Protein 2DB7 (pdb70)

Radius of gyration: 16.62 Å; Cα contacts (8 Å, |Δi|>4): 108; chains: 2; bounding box: 24×29×51 Å

Organism: Homo sapiens (NCBI:txid9606)

Sequence (112 aa):
SGGYFDAHALADYRSLGFRECLAEVARYLSIIEGLDASDPLRVRLVSHLNNYASQRSGGYFDAHALADYRSLGFRECLAEVARYLSIIEGLDASDPLRVRLVSHLNNYASQR

B-factor: mean 19.86, std 12.64, range [1.22, 77.27]

Secondary structure (DSSP, 8-state):
-TT---HHHH--HHHHHHHHHHHHHHHIIIIIS---TT-HHHHHHHHHHHHHHHH-/--SS--HHHH--HHHHHHHHHHHHHHHHHHHTS---TT-HHHHHHHHHHHHHHHH-

Structure (mmCIF, N/CA/C/O backbone):
data_2DB7
#
_entry.id   2DB7
#
_cell.length_a   28.322
_cell.length_b   44.810
_cell.length_c   92.088
_cell.angle_alpha   90.00
_cell.angle_beta   90.00
_cell.angle_gamma   90.00
#
_symmetry.space_group_name_H-M   'P 21 21 21'
#
loop_
_entity.id
_entity.type
_entity.pdbx_description
1 polymer 'Hairy/enhancer-of-split related with YRPW motif 1'
2 water water
#
loop_
_atom_site.group_PDB
_atom_site.id
_atom_site.type_symbol
_atom_site.label_atom_id
_atom_site.label_alt_id
_atom_site.label_comp_id
_atom_site.label_asym_id
_atom_site.label_entity_id
_atom_site.label_seq_id
_atom_site.pdbx_PDB_ins_code
_atom_site.Cartn_x
_atom_site.Cartn_y
_atom_site.Cartn_z
_atom_site.occupancy
_atom_site.B_i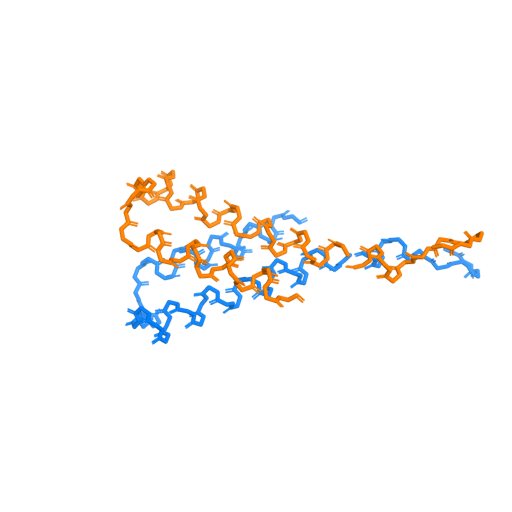so_or_equiv
_atom_site.auth_seq_id
_atom_site.auth_comp_id
_atom_site.auth_asym_id
_atom_site.auth_atom_id
_atom_site.pdbx_PDB_model_num
ATOM 1 N N . SER A 1 6 ? 17.565 45.720 -16.242 1.00 30.65 1 SER A N 1
ATOM 2 C CA . SER A 1 6 ? 16.872 46.732 -17.091 1.00 31.21 1 SER A CA 1
ATOM 3 C C . SER A 1 6 ? 16.498 46.144 -18.448 1.00 28.13 1 SER A C 1
ATOM 4 O O . SER A 1 6 ? 17.158 45.229 -18.942 1.00 27.66 1 SER A O 1
ATOM 7 N N . GLY A 1 7 ? 15.438 46.679 -19.044 1.00 26.97 2 GLY A N 1
ATOM 8 C CA . GLY A 1 7 ? 14.991 46.199 -20.339 1.00 22.73 2 GLY A CA 1
ATOM 9 C C . GLY A 1 7 ? 14.521 44.759 -20.298 1.00 16.65 2 GLY A C 1
ATOM 10 O O . GLY A 1 7 ? 13.740 44.376 -19.426 1.00 17.63 2 GLY A O 1
ATOM 11 N N . GLY A 1 8 ? 15.000 43.958 -21.245 1.00 14.65 3 GLY A N 1
ATOM 12 C CA . GLY A 1 8 ? 14.611 42.561 -21.302 1.00 10.64 3 GLY A CA 1
ATOM 13 C C . GLY A 1 8 ? 15.445 41.688 -20.386 1.00 17.10 3 GLY A C 1
ATOM 14 O O . GLY A 1 8 ? 15.271 40.470 -20.347 1.00 15.53 3 GLY A O 1
ATOM 15 N N . TYR A 1 9 ? 16.354 42.311 -19.645 1.00 18.21 4 TYR A N 1
ATOM 16 C CA . TYR A 1 9 ? 17.214 41.578 -18.727 1.00 20.19 4 TYR A CA 1
ATOM 17 C C . TYR A 1 9 ? 16.753 41.727 -17.286 1.00 18.82 4 TYR A C 1
ATOM 18 O O . TYR A 1 9 ? 16.440 42.829 -16.832 1.00 19.78 4 TYR A O 1
ATOM 27 N N . PHE A 1 10 ? 16.711 40.610 -16.570 1.00 17.00 5 PHE A N 1
ATOM 28 C CA . PHE A 1 10 ? 16.327 40.636 -15.168 1.00 25.36 5 PHE A CA 1
ATOM 29 C C . PHE A 1 10 ? 17.523 40.195 -14.332 1.00 18.40 5 PHE A C 1
ATOM 30 O O . PHE A 1 10 ? 18.144 39.171 -14.622 1.00 18.30 5 PHE A O 1
ATOM 38 N N . ASP A 1 11 ? 17.840 40.964 -13.295 1.00 14.08 6 ASP A N 1
ATOM 39 C CA . ASP A 1 11 ? 18.968 40.636 -12.430 1.00 16.34 6 ASP A CA 1
ATOM 40 C C . ASP A 1 11 ? 18.623 39.470 -11.510 1.00 21.32 6 ASP A C 1
ATOM 41 O O . ASP A 1 11 ? 18.226 39.673 -10.360 1.00 17.47 6 ASP A O 1
ATOM 46 N N . ALA A 1 12 ? 18.776 38.252 -12.019 1.00 14.87 7 ALA A N 1
ATOM 47 C CA . ALA A 1 12 ? 18.479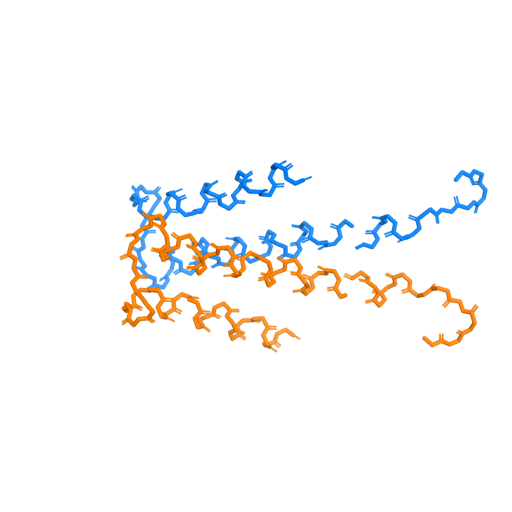 37.062 -11.233 1.00 10.87 7 ALA A CA 1
ATOM 48 C C . ALA A 1 12 ? 19.539 36.839 -10.157 1.00 14.44 7 ALA A C 1
ATOM 49 O O . ALA A 1 12 ? 19.330 36.064 -9.223 1.00 15.44 7 ALA A O 1
ATOM 51 N N . HIS A 1 13 ? 20.681 37.512 -10.285 1.00 14.09 8 HIS A N 1
ATOM 52 C CA . HIS A 1 13 ? 21.731 37.359 -9.287 1.00 15.85 8 HIS A CA 1
ATOM 53 C C . HIS A 1 13 ? 21.324 38.075 -8.004 1.00 17.33 8 HIS A C 1
ATOM 54 O O . HIS A 1 13 ? 21.519 37.553 -6.908 1.00 11.67 8 HIS A O 1
ATOM 61 N N . ALA 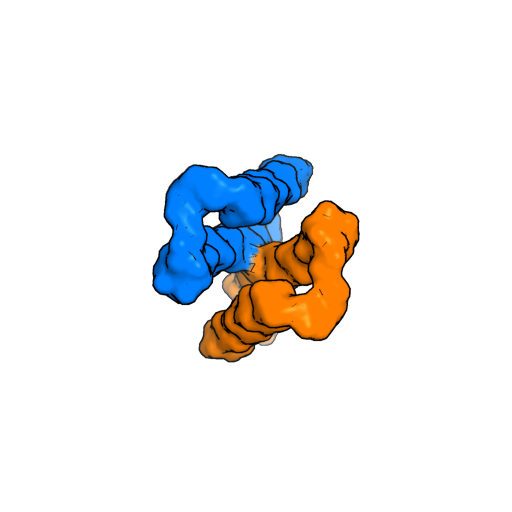A 1 14 ? 20.750 39.267 -8.146 1.00 13.70 9 ALA A N 1
ATOM 62 C CA . ALA A 1 14 ? 20.304 40.036 -6.987 1.00 20.26 9 ALA A CA 1
ATOM 63 C C . ALA A 1 14 ? 19.206 39.246 -6.286 1.00 14.88 9 ALA A C 1
ATOM 64 O O . ALA A 1 14 ? 19.117 39.235 -5.059 1.00 16.57 9 ALA A O 1
ATOM 66 N N . LEU A 1 15 ? 18.371 38.583 -7.080 1.00 13.50 10 LEU A N 1
ATOM 67 C CA . LEU A 1 15 ? 17.284 37.769 -6.549 1.00 15.46 10 LEU A CA 1
ATOM 68 C C . LEU A 1 15 ? 17.866 36.612 -5.741 1.00 14.97 10 LEU A C 1
ATOM 69 O O . LEU A 1 15 ? 17.379 36.286 -4.660 1.00 17.05 10 LEU A O 1
ATOM 74 N N . ALA A 1 16 ? 18.912 35.991 -6.275 1.00 14.08 11 ALA A N 1
ATOM 75 C CA . ALA A 1 16 ? 19.555 34.877 -5.593 1.00 14.45 11 ALA A CA 1
ATOM 76 C C . ALA A 1 16 ? 20.085 35.325 -4.236 1.00 16.01 11 ALA A C 1
ATOM 77 O O . ALA A 1 16 ? 19.984 34.595 -3.251 1.00 16.79 11 ALA A O 1
ATOM 87 N N . ASP A 1 18 ? 18.878 37.501 -2.303 1.00 17.45 13 ASP A N 1
ATOM 88 C CA . ASP A 1 18 ? 17.791 37.744 -1.358 1.00 14.72 13 ASP A CA 1
ATOM 89 C C . ASP A 1 18 ? 17.471 36.497 -0.551 1.00 14.55 13 ASP A C 1
ATOM 90 O O . ASP A 1 18 ? 16.780 36.565 0.467 1.00 16.53 13 ASP A O 1
ATOM 95 N N . TYR A 1 19 ? 17.967 35.354 -1.007 1.00 9.22 14 TYR A N 1
ATOM 96 C CA . TYR A 1 19 ? 17.732 34.111 -0.295 1.00 11.70 14 TYR A CA 1
ATOM 97 C C . TYR A 1 19 ? 18.549 34.027 0.988 1.00 9.73 14 TYR A C 1
ATOM 98 O O . TYR A 1 19 ? 18.244 33.222 1.872 1.00 11.22 14 TYR A O 1
ATOM 107 N N . ARG A 1 20 ? 19.584 34.855 1.094 1.00 14.13 15 ARG A N 1
ATOM 108 C CA . ARG A 1 20 ? 20.420 34.848 2.290 1.00 10.09 15 ARG A CA 1
ATOM 109 C C . ARG A 1 20 ? 19.621 35.283 3.515 1.00 13.02 15 ARG A C 1
ATOM 110 O O . ARG A 1 20 ? 19.700 34.650 4.568 1.00 10.08 15 ARG A O 1
ATOM 118 N N . SER A 1 21 ? 18.853 36.361 3.380 1.00 8.54 16 SER A N 1
ATOM 119 C CA . SER A 1 21 ? 18.047 36.853 4.494 1.00 11.73 16 SER A CA 1
ATOM 120 C C . SER A 1 21 ? 16.951 35.853 4.850 1.00 12.65 16 SER A C 1
ATOM 121 O O . SER A 1 21 ? 16.557 35.744 6.011 1.00 11.53 16 SER A O 1
ATOM 124 N N . LEU A 1 22 ? 16.456 35.127 3.850 1.00 13.03 17 LEU A N 1
ATOM 125 C CA . LEU A 1 22 ? 15.415 34.136 4.090 1.00 12.12 17 LEU A CA 1
ATOM 126 C C . LEU A 1 22 ? 15.996 32.957 4.862 1.00 10.57 17 LEU A C 1
ATOM 127 O O . LEU A 1 22 ? 15.372 32.440 5.789 1.00 12.30 17 LEU A O 1
ATOM 132 N N . GLY A 1 23 ? 17.193 32.535 4.471 1.00 8.82 18 GLY A N 1
ATOM 133 C CA . GLY A 1 23 ? 17.840 31.431 5.155 1.00 9.60 18 GLY A CA 1
ATOM 134 C C . GLY A 1 23 ? 18.192 31.833 6.574 1.00 8.41 18 GLY A C 1
ATOM 135 O O . GLY A 1 23 ? 18.076 31.038 7.505 1.00 6.50 18 GLY A O 1
ATOM 136 N N . PHE A 1 24 ? 18.626 33.078 6.737 1.00 7.90 19 PHE A N 1
ATOM 137 C CA . PHE A 1 24 ? 18.985 33.599 8.052 1.00 8.16 19 PHE A CA 1
ATOM 138 C C . PHE A 1 24 ? 17.757 33.569 8.954 1.00 12.43 19 PHE A C 1
ATOM 139 O O . PHE A 1 24 ? 17.824 33.114 10.096 1.00 7.60 19 PHE A O 1
ATOM 147 N N . ARG A 1 25 ? 16.629 34.053 8.440 1.00 7.57 20 ARG A N 1
ATOM 148 C CA . ARG A 1 25 ? 15.413 34.075 9.236 1.00 8.73 20 ARG A CA 1
ATOM 149 C C . ARG A 1 25 ? 14.807 32.696 9.476 1.00 13.49 20 ARG A C 1
ATOM 150 O O . ARG A 1 25 ? 14.041 32.513 10.424 1.00 9.81 20 ARG A O 1
ATOM 158 N N . GLU A 1 26 ? 15.148 31.725 8.631 1.00 6.09 21 GLU A N 1
ATOM 159 C CA . GLU A 1 26 ? 14.652 30.367 8.828 1.00 6.21 21 GLU A CA 1
ATOM 160 C C . GLU A 1 26 ? 15.307 29.857 10.113 1.00 7.16 21 GLU A C 1
ATOM 161 O O . GLU A 1 26 ? 14.688 29.173 10.927 1.00 8.79 21 GLU A O 1
ATOM 167 N N . CYS A 1 27 ? 16.577 30.196 10.283 1.00 10.99 22 CYS A N 1
ATOM 168 C CA . CYS A 1 27 ? 17.318 29.797 11.471 1.00 9.77 22 CYS A CA 1
ATOM 169 C C . CYS A 1 27 ? 16.785 30.562 12.675 1.00 6.99 22 CYS A C 1
ATOM 170 O O . CYS A 1 27 ? 16.628 29.994 13.752 1.00 7.37 22 CYS A O 1
ATOM 173 N N . LEU A 1 28 ? 16.488 31.845 12.487 1.00 8.10 23 LEU A N 1
ATOM 174 C CA . LEU A 1 28 ? 15.957 32.664 13.572 1.00 7.97 23 LEU A CA 1
ATOM 175 C C . LEU A 1 28 ? 14.645 32.055 14.060 1.00 7.29 23 LEU A C 1
ATOM 176 O O . LEU A 1 28 ? 14.404 31.958 15.264 1.00 6.31 23 LEU A O 1
ATOM 181 N N . ALA A 1 29 ? 13.804 31.633 13.123 1.00 7.10 24 ALA A N 1
ATOM 182 C CA . ALA A 1 29 ? 12.528 31.024 13.482 1.00 5.26 24 ALA A CA 1
ATOM 183 C C . ALA A 1 29 ? 12.750 29.730 14.258 1.00 5.15 24 ALA A C 1
ATOM 184 O O . ALA A 1 29 ? 12.043 29.454 15.226 1.00 5.21 24 ALA A O 1
ATOM 186 N N . GLU A 1 30 ? 13.736 28.941 13.839 1.00 6.02 25 GLU A N 1
ATOM 187 C CA . GLU A 1 30 ? 14.027 27.680 14.520 1.00 9.25 25 GLU A CA 1
ATOM 188 C C . GLU A 1 30 ? 14.577 27.938 15.919 1.00 7.66 25 GLU A C 1
ATOM 189 O O . GLU A 1 30 ? 14.331 27.164 16.843 1.00 6.32 25 GLU A O 1
ATOM 195 N N . VAL A 1 31 ? 15.323 29.028 16.074 1.00 8.96 26 VAL A N 1
ATOM 196 C CA . VAL A 1 31 ? 15.866 29.391 17.380 1.00 6.74 26 VAL A CA 1
ATOM 197 C C . VAL A 1 31 ? 14.707 29.653 18.340 1.00 6.87 26 VAL A C 1
ATOM 198 O O . VAL A 1 31 ? 14.684 29.137 19.458 1.00 4.38 26 VAL A O 1
ATOM 202 N N . ALA A 1 32 ? 13.744 30.453 17.893 1.00 6.87 27 ALA A N 1
ATOM 203 C CA . ALA A 1 32 ? 12.583 30.786 18.712 1.00 9.09 27 ALA A CA 1
ATO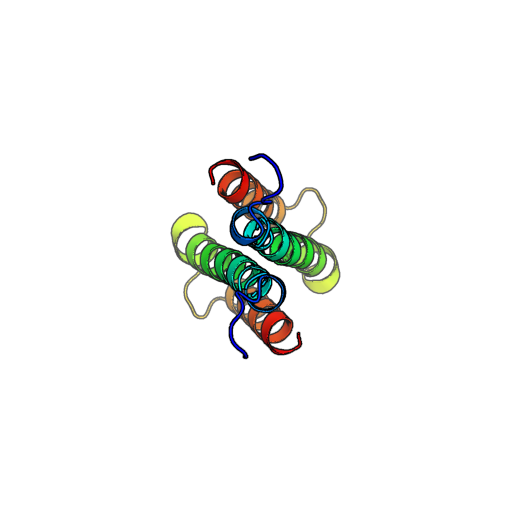M 204 C C . ALA A 1 32 ? 11.770 29.543 19.053 1.00 6.79 27 ALA A C 1
ATOM 205 O O . ALA A 1 32 ? 11.335 29.373 20.190 1.00 8.27 27 ALA A O 1
ATOM 207 N N . ARG A 1 33 ? 11.567 28.676 18.067 1.00 7.88 28 ARG A N 1
ATOM 208 C CA . ARG A 1 33 ? 10.808 27.449 18.286 1.00 7.18 28 ARG A CA 1
ATOM 209 C C . ARG A 1 33 ? 11.521 26.535 19.278 1.00 3.25 28 ARG A C 1
ATOM 210 O O . ARG A 1 33 ? 10.909 26.016 20.213 1.00 4.78 28 ARG A O 1
ATOM 218 N N . TYR A 1 34 ? 12.816 26.341 19.063 1.00 6.10 29 TYR A N 1
ATOM 219 C CA . TYR A 1 34 ? 13.616 25.484 19.930 1.00 9.35 29 TYR A CA 1
ATOM 220 C C . TYR A 1 34 ? 13.614 25.953 21.386 1.00 8.06 29 TYR A C 1
ATOM 221 O O . TYR A 1 34 ? 13.389 25.167 22.306 1.00 5.97 29 TYR A O 1
ATOM 230 N N . LEU A 1 35 ? 13.878 27.236 21.595 1.00 6.64 30 LEU A N 1
ATOM 231 C CA . LEU A 1 35 ? 13.915 27.780 22.944 1.00 8.32 30 LEU A CA 1
ATOM 232 C C . LEU A 1 35 ? 12.554 27.685 23.617 1.00 8.81 30 LEU A C 1
ATOM 233 O O . LEU A 1 35 ? 12.454 27.401 24.810 1.00 9.38 30 LEU A O 1
ATOM 238 N N . SER A 1 36 ? 11.506 27.914 22.837 1.00 6.76 31 SER A N 1
ATOM 239 C CA . SER A 1 36 ? 10.151 27.876 23.360 1.00 9.78 31 SER A CA 1
ATOM 240 C C . SER A 1 36 ? 9.656 26.468 23.671 1.00 14.22 31 SER A C 1
ATOM 241 O O . SER A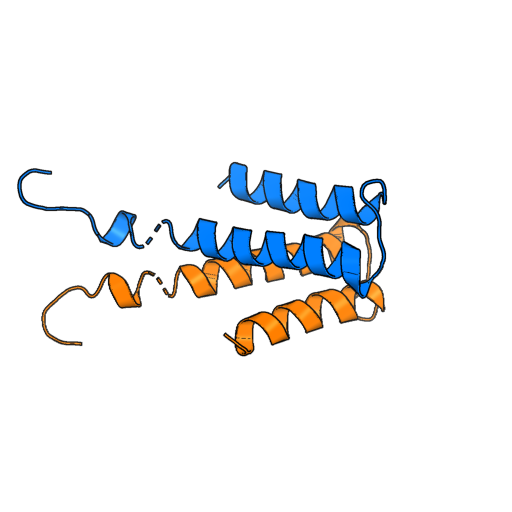 1 36 ? 9.202 26.192 24.783 1.00 12.83 31 SER A O 1
ATOM 244 N N . ILE A 1 37 ? 9.757 25.577 22.691 1.00 10.09 32 ILE A N 1
ATOM 245 C CA . ILE A 1 37 ? 9.274 24.211 22.849 1.00 10.11 32 ILE A CA 1
ATOM 246 C C . ILE A 1 37 ? 10.207 23.228 23.544 1.00 8.59 32 ILE A C 1
ATOM 247 O O . ILE A 1 37 ? 9.769 22.444 24.385 1.00 14.12 32 ILE A O 1
ATOM 252 N N . ILE A 1 38 ? 11.485 23.255 23.186 1.00 8.61 33 ILE A N 1
ATOM 253 C CA . ILE A 1 38 ? 12.452 22.332 23.772 1.00 7.20 33 ILE A CA 1
ATOM 254 C C . ILE A 1 38 ? 13.026 22.803 25.107 1.00 12.60 33 ILE A C 1
ATOM 255 O O . ILE A 1 38 ? 13.049 22.049 26.079 1.00 11.44 33 ILE A O 1
ATOM 260 N N . GLU A 1 39 ? 13.499 24.044 25.150 1.00 5.44 34 GLU A N 1
ATOM 261 C CA . GLU A 1 39 ? 14.072 24.599 26.374 1.00 5.19 34 GLU A CA 1
ATOM 262 C C . GLU A 1 39 ? 12.990 25.133 27.315 1.00 10.17 34 GLU A C 1
ATOM 263 O O . GLU A 1 39 ? 13.273 25.494 28.456 1.00 10.57 34 GLU A O 1
ATOM 269 N N . GLY A 1 40 ? 11.757 25.193 26.822 1.00 7.91 35 GLY A N 1
ATOM 270 C CA . GLY A 1 40 ? 10.647 25.665 27.635 1.00 11.27 35 GLY A CA 1
ATOM 271 C C . GLY A 1 40 ? 10.724 27.109 28.099 1.00 13.00 35 GLY A C 1
ATOM 272 O O . GLY A 1 40 ? 10.225 27.441 29.175 1.00 10.57 35 GLY A O 1
ATOM 273 N N . LEU A 1 41 ? 11.341 27.973 27.300 1.00 7.76 36 LEU A N 1
ATOM 274 C CA . LEU A 1 41 ? 11.458 29.384 27.661 1.00 10.06 36 LEU A CA 1
ATOM 275 C C . LEU A 1 41 ? 10.267 30.143 27.084 1.00 9.05 36 LEU A C 1
ATOM 276 O O . LEU A 1 41 ? 10.120 30.237 25.866 1.00 10.38 36 LEU A O 1
ATOM 281 N N . ASP A 1 42 ? 9.420 30.688 27.953 1.00 11.98 37 ASP A N 1
ATOM 282 C CA . ASP A 1 42 ? 8.245 31.415 27.486 1.00 15.48 37 ASP A CA 1
ATOM 283 C C . ASP A 1 42 ? 8.571 32.764 26.852 1.00 14.89 37 ASP A C 1
ATOM 284 O O . ASP A 1 42 ? 9.730 33.170 26.788 1.00 11.18 37 ASP A O 1
ATOM 289 N N . ALA A 1 43 ? 7.531 33.452 26.388 1.00 11.59 38 ALA A N 1
ATOM 290 C CA . ALA A 1 43 ? 7.675 34.744 25.718 1.00 14.05 38 ALA A CA 1
ATOM 291 C C . ALA A 1 43 ? 8.358 35.840 26.528 1.00 12.78 38 ALA A C 1
ATOM 292 O O . ALA A 1 43 ? 8.839 36.821 25.960 1.00 14.35 38 ALA A O 1
ATOM 294 N N . SER A 1 44 ? 8.413 35.684 27.846 1.00 9.35 39 SER A N 1
ATOM 295 C CA . SER A 1 44 ? 9.044 36.699 28.685 1.00 16.72 39 SER A CA 1
ATOM 296 C C . SER A 1 44 ? 10.440 36.348 29.183 1.00 16.14 39 SER A C 1
ATOM 297 O O . SER A 1 44 ? 11.070 37.150 29.873 1.00 11.61 39 SER A O 1
ATOM 300 N N . ASP A 1 45 ? 10.931 35.162 28.839 1.00 11.49 40 ASP A N 1
ATOM 301 C CA . ASP A 1 45 ? 12.261 34.760 29.283 1.00 12.28 40 ASP A CA 1
ATOM 302 C C . ASP A 1 45 ? 13.312 35.742 28.774 1.00 16.37 40 ASP A C 1
ATOM 303 O O . ASP A 1 45 ? 13.390 36.014 27.578 1.00 10.50 40 ASP A O 1
ATOM 308 N N . PRO A 1 46 ? 14.146 36.274 29.681 1.00 14.16 41 PRO A N 1
ATOM 309 C CA . PRO A 1 46 ? 15.199 37.235 29.334 1.00 20.00 41 PRO A CA 1
ATOM 310 C C . PRO A 1 46 ? 16.127 36.797 28.204 1.00 16.36 41 PRO A C 1
ATOM 311 O O . PRO A 1 46 ? 16.329 37.532 27.239 1.00 13.23 41 PRO A O 1
ATOM 315 N N . LEU A 1 47 ? 16.691 35.601 28.319 1.00 11.82 42 LEU A N 1
ATOM 316 C CA . LEU A 1 47 ? 17.609 35.112 27.296 1.00 14.46 42 LEU A CA 1
ATOM 317 C C . LEU A 1 47 ? 16.953 34.916 25.933 1.00 11.14 42 LEU A C 1
ATOM 318 O O . LEU A 1 47 ? 17.511 35.308 24.908 1.00 11.31 42 LEU A O 1
ATOM 323 N N . ARG A 1 48 ? 15.776 34.304 25.917 1.00 6.48 43 ARG A N 1
ATOM 324 C CA . ARG A 1 48 ? 15.071 34.082 24.664 1.00 6.09 43 ARG A CA 1
ATOM 325 C C . ARG A 1 48 ? 14.817 35.405 23.952 1.00 7.45 43 ARG A C 1
ATOM 326 O O . ARG A 1 48 ? 15.046 35.526 22.751 1.00 4.04 43 ARG A O 1
ATOM 334 N N . VAL A 1 49 ? 14.339 36.396 24.698 1.00 6.88 44 VAL A N 1
ATOM 335 C CA . VAL A 1 49 ? 14.056 37.706 24.118 1.00 7.48 44 VAL A CA 1
ATOM 336 C C . VAL A 1 49 ? 15.330 38.412 23.651 1.00 5.59 44 VAL A C 1
ATOM 337 O O . VAL A 1 49 ? 15.354 39.014 22.575 1.00 6.89 44 VAL A O 1
ATOM 341 N N . ARG A 1 50 ? 16.387 38.346 24.454 1.00 6.97 45 ARG A N 1
ATOM 342 C CA . ARG A 1 50 ? 17.640 38.994 24.077 1.00 8.62 45 ARG A CA 1
ATOM 343 C C . ARG A 1 50 ? 18.255 38.373 22.826 1.00 9.94 45 ARG A C 1
ATOM 344 O O . ARG A 1 50 ? 18.676 39.086 21.916 1.00 6.85 45 ARG A O 1
ATOM 352 N N . LEU A 1 51 ? 18.309 37.045 22.778 1.00 9.15 46 LEU A N 1
ATOM 353 C CA . LEU A 1 51 ? 18.890 36.359 21.625 1.00 9.32 46 LEU A CA 1
ATOM 354 C C . LEU A 1 51 ? 18.095 36.556 20.340 1.00 7.95 46 LEU A C 1
ATOM 355 O O . LEU A 1 51 ? 18.662 36.903 19.305 1.00 6.75 46 LEU A O 1
ATOM 360 N N . VAL A 1 52 ? 16.786 36.336 20.391 1.00 4.36 47 VAL A N 1
ATOM 361 C CA . VAL A 1 52 ? 15.980 36.508 19.189 1.00 2.93 47 VAL A CA 1
ATOM 362 C C . VAL A 1 52 ? 15.992 37.957 18.692 1.00 6.55 47 VAL A C 1
ATOM 363 O O . VAL A 1 52 ? 16.076 38.195 17.487 1.00 7.30 47 VAL A O 1
ATOM 367 N N . SER A 1 53 ? 15.924 38.925 19.604 1.00 6.03 48 SER A N 1
ATOM 368 C CA . SER A 1 53 ? 15.943 40.324 19.180 1.00 4.97 48 SER A CA 1
ATOM 369 C C . SER A 1 53 ? 17.309 40.669 18.589 1.00 4.97 48 SER A C 1
ATOM 370 O O . SER A 1 53 ? 17.403 41.444 17.638 1.00 7.50 48 SER A O 1
ATOM 373 N N . HIS A 1 54 ? 18.369 40.090 19.143 1.00 5.94 49 HIS A N 1
ATOM 374 C CA . HIS A 1 54 ? 19.707 40.338 18.620 1.00 8.39 49 HIS A CA 1
ATOM 375 C C . HIS A 1 54 ? 19.756 39.892 17.161 1.00 16.19 49 HIS A C 1
ATOM 376 O O . HIS A 1 54 ? 20.282 40.599 16.297 1.00 6.90 49 HIS A O 1
ATOM 383 N N . LEU A 1 55 ? 19.207 38.709 16.896 1.00 9.19 50 LEU A N 1
ATOM 384 C CA . LEU A 1 55 ? 19.184 38.160 15.547 1.00 8.22 50 LEU A CA 1
ATOM 385 C C . LEU A 1 55 ? 18.336 39.016 14.612 1.00 8.67 50 LEU A C 1
ATOM 386 O O . LEU A 1 55 ? 18.679 39.195 13.446 1.00 7.82 50 LEU A O 1
ATOM 391 N N . ASN A 1 56 ? 17.226 39.541 15.124 1.00 11.74 51 ASN A N 1
ATOM 392 C CA . ASN A 1 56 ? 16.355 40.401 14.327 1.00 10.52 51 ASN A CA 1
ATOM 393 C C . ASN A 1 56 ? 17.107 41.677 13.946 1.00 9.70 51 ASN A C 1
ATOM 394 O O . ASN A 1 56 ? 17.086 42.101 12.790 1.00 9.00 51 ASN A O 1
ATOM 399 N N . ASN A 1 57 ? 17.773 42.286 14.923 1.00 10.41 52 ASN A N 1
ATOM 400 C CA . ASN A 1 57 ? 18.526 43.515 14.685 1.00 9.94 52 ASN A CA 1
ATOM 401 C C . ASN A 1 57 ? 19.727 43.284 13.774 1.00 17.19 52 ASN A C 1
ATOM 402 O O . ASN A 1 57 ? 20.094 44.154 12.984 1.00 14.96 52 ASN A O 1
ATOM 407 N N . TYR A 1 58 ? 20.343 42.112 13.891 1.00 8.98 53 TYR A N 1
ATOM 408 C CA . TYR A 1 58 ? 21.492 41.778 13.060 1.00 10.54 53 TYR A CA 1
ATOM 409 C C . TYR A 1 58 ? 21.039 41.743 11.603 1.00 13.14 53 TYR A C 1
ATOM 410 O O . TYR A 1 58 ? 21.676 42.328 10.726 1.00 17.33 53 TYR A O 1
ATOM 419 N N . ALA A 1 59 ? 19.929 41.053 11.362 1.00 11.79 54 ALA A N 1
ATOM 420 C CA . ALA A 1 59 ? 19.365 40.918 10.025 1.00 18.63 54 ALA A CA 1
ATOM 421 C C . ALA A 1 59 ? 18.926 42.259 9.443 1.00 23.92 54 ALA A C 1
ATOM 422 O O . ALA A 1 59 ? 19.166 42.541 8.267 1.00 15.74 54 ALA A O 1
ATOM 424 N N . SER A 1 60 ? 18.279 43.083 10.262 1.00 17.04 55 SER A N 1
ATOM 425 C CA . SER A 1 60 ? 17.812 44.387 9.804 1.00 25.27 55 SER A CA 1
ATOM 426 C C . SER A 1 60 ? 18.983 45.274 9.393 1.00 23.60 55 SER A C 1
ATOM 427 O O . SER A 1 60 ? 18.904 45.996 8.400 1.00 30.19 55 SER A O 1
ATOM 430 N N . GLN A 1 61 ? 20.067 45.221 10.162 1.00 22.62 56 GLN A N 1
ATOM 431 C CA . GLN A 1 61 ? 21.252 46.017 9.864 1.00 31.59 56 GLN A CA 1
ATOM 432 C C . GLN A 1 61 ? 21.804 45.668 8.486 1.00 37.03 56 GLN A C 1
ATOM 433 O O . GLN A 1 61 ? 22.233 46.548 7.740 1.00 43.24 56 GLN A O 1
ATOM 439 N N . ARG A 1 62 ? 21.793 44.381 8.153 1.00 37.52 57 ARG A N 1
ATOM 440 C CA . ARG A 1 62 ? 22.288 43.932 6.857 1.00 40.89 57 ARG A CA 1
ATOM 441 C C . ARG A 1 62 ? 21.247 44.216 5.780 1.00 40.70 57 ARG A C 1
ATOM 442 O O . ARG A 1 62 ? 21.598 44.885 4.786 1.00 43.42 57 ARG A O 1
ATOM 450 N N . SER B 1 6 ? 25.526 24.132 -14.231 1.00 30.61 1 SER B N 1
ATOM 451 C CA . SER B 1 6 ? 26.096 23.438 -15.421 1.00 29.55 1 SER B CA 1
ATOM 452 C C . SER B 1 6 ? 25.521 24.008 -16.713 1.00 26.38 1 SER B C 1
ATOM 453 O O . SER B 1 6 ? 24.400 24.516 -16.738 1.00 31.10 1 SER B O 1
ATOM 456 N N . GLY B 1 7 ? 26.301 23.924 -17.785 1.00 18.46 2 GLY B N 1
ATOM 457 C CA . GLY B 1 7 ? 25.854 24.444 -19.063 1.00 13.10 2 GLY B CA 1
ATOM 458 C C . GLY B 1 7 ? 26.414 25.834 -19.282 1.00 12.08 2 GLY B C 1
ATOM 459 O O . GLY B 1 7 ? 27.134 26.358 -18.431 1.00 14.69 2 GLY B O 1
ATOM 460 N N . GLY B 1 8 ? 26.071 26.442 -20.412 1.00 11.28 3 GLY B N 1
ATOM 461 C CA . GLY B 1 8 ? 26.582 27.766 -20.716 1.00 10.41 3 GLY B CA 1
ATOM 462 C C . GLY B 1 8 ? 25.774 28.932 -20.177 1.00 11.95 3 GLY B C 1
ATOM 463 O O . GLY B 1 8 ? 25.867 30.039 -20.707 1.00 10.04 3 GLY B O 1
ATOM 464 N N . TYR B 1 9 ? 24.985 28.704 -19.131 1.00 12.63 4 TYR B N 1
ATOM 465 C CA . TYR B 1 9 ? 24.181 29.782 -18.572 1.00 10.53 4 TYR B CA 1
ATOM 466 C C . TYR B 1 9 ? 24.318 29.938 -17.069 1.00 10.73 4 TYR B C 1
ATOM 467 O O . TYR B 1 9 ? 24.641 28.990 -16.355 1.00 8.06 4 TYR B O 1
ATOM 476 N N . PHE B 1 10 ? 24.073 31.155 -16.598 1.00 12.62 5 PHE B N 1
ATOM 477 C CA . PHE B 1 10 ? 24.133 31.436 -15.174 1.00 11.71 5 PHE B CA 1
ATOM 478 C C . PHE B 1 10 ? 22.942 30.750 -14.518 1.00 11.24 5 PHE B C 1
ATOM 479 O O . PHE B 1 10 ? 21.795 30.987 -14.899 1.00 11.57 5 PHE B O 1
ATOM 487 N N . ASP B 1 11 ? 23.218 29.892 -13.540 1.00 9.94 6 ASP B N 1
ATOM 488 C CA . ASP B 1 11 ? 22.162 29.167 -12.840 1.00 13.39 6 ASP B CA 1
ATOM 489 C C . ASP B 1 11 ? 21.826 29.889 -11.539 1.00 11.73 6 ASP B C 1
ATOM 490 O O . ASP B 1 11 ? 22.453 29.652 -10.506 1.00 10.25 6 ASP B O 1
ATOM 495 N N . ALA B 1 12 ? 20.832 30.768 -11.596 1.00 11.99 7 ALA B N 1
ATOM 496 C CA . ALA B 1 12 ? 20.424 31.536 -10.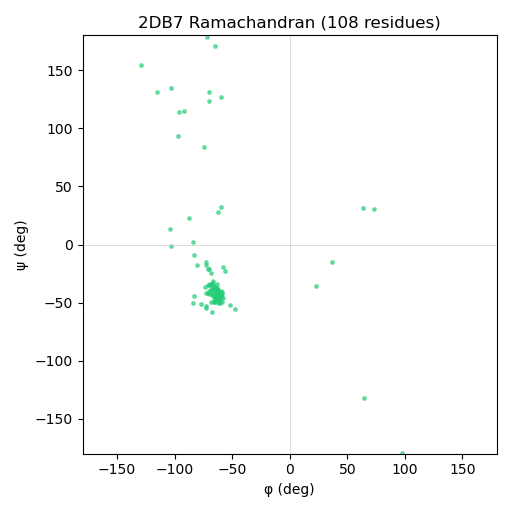428 1.00 17.13 7 ALA B CA 1
ATOM 497 C C . ALA B 1 12 ? 19.741 30.665 -9.379 1.00 18.81 7 ALA B C 1
ATOM 498 O O . ALA B 1 12 ? 19.684 31.029 -8.207 1.00 13.28 7 ALA B O 1
ATOM 500 N N . HIS B 1 13 ? 19.223 29.515 -9.802 1.00 18.55 8 HIS B N 1
ATOM 501 C CA . HIS B 1 13 ? 18.543 28.605 -8.886 1.00 19.36 8 HIS B CA 1
ATOM 502 C C . HIS B 1 13 ? 19.533 27.989 -7.905 1.00 17.75 8 HIS B C 1
ATOM 503 O O . HIS B 1 13 ? 19.308 27.989 -6.695 1.00 16.37 8 HIS B O 1
ATOM 510 N N . ALA B 1 14 ? 20.633 27.469 -8.439 1.00 14.71 9 ALA B N 1
ATOM 511 C CA . ALA B 1 14 ? 21.663 26.845 -7.620 1.00 15.14 9 ALA B CA 1
ATOM 512 C C . ALA B 1 14 ? 22.295 27.868 -6.683 1.00 18.93 9 ALA B C 1
ATOM 513 O O . ALA B 1 14 ? 22.605 27.560 -5.533 1.00 16.69 9 ALA B O 1
ATOM 515 N N . LEU B 1 15 ? 22.483 29.087 -7.176 1.00 14.78 10 LEU B N 1
ATOM 516 C CA . LEU B 1 15 ? 23.083 30.138 -6.362 1.00 10.88 10 LEU B CA 1
ATOM 517 C C . LEU B 1 15 ? 22.137 30.533 -5.233 1.00 14.21 10 LEU B C 1
ATOM 518 O O . LEU B 1 15 ? 22.571 30.792 -4.111 1.00 11.26 10 LEU B O 1
ATOM 523 N N . ALA B 1 16 ? 20.842 30.577 -5.535 1.00 13.18 11 ALA B N 1
ATOM 524 C CA . ALA B 1 16 ? 19.844 30.934 -4.533 1.00 12.92 11 ALA B CA 1
ATOM 525 C C . ALA B 1 16 ? 19.863 29.905 -3.410 1.00 11.18 11 ALA B C 1
ATOM 526 O O . ALA B 1 16 ? 19.803 30.262 -2.234 1.00 10.62 11 ALA B O 1
ATOM 536 N N . ASP B 1 18 ? 22.322 28.122 -2.459 1.00 16.16 13 ASP B N 1
ATOM 537 C CA . ASP B 1 18 ? 23.551 28.270 -1.696 1.00 15.63 13 ASP B CA 1
ATOM 538 C C . ASP B 1 18 ? 23.476 29.459 -0.754 1.00 17.71 13 ASP B C 1
ATOM 539 O O . ASP B 1 18 ? 24.017 29.413 0.351 1.00 14.00 13 ASP B O 1
ATOM 544 N N . TYR B 1 19 ? 22.810 30.524 -1.190 1.00 11.67 14 TYR B N 1
ATOM 545 C CA . TYR B 1 19 ? 22.660 31.705 -0.349 1.00 12.09 14 TYR B CA 1
ATOM 546 C C . TYR B 1 19 ? 21.720 31.379 0.801 1.00 10.63 14 TYR B C 1
ATOM 547 O O . TYR B 1 19 ? 21.889 31.873 1.915 1.00 10.99 14 TYR B O 1
ATOM 556 N N . ARG B 1 20 ? 20.729 30.537 0.526 1.00 10.34 15 ARG B N 1
ATOM 557 C CA . ARG B 1 20 ? 19.766 30.143 1.549 1.00 12.06 15 ARG B CA 1
ATOM 558 C C . ARG B 1 20 ? 20.497 29.364 2.638 1.00 15.19 15 ARG B C 1
ATOM 559 O O . ARG B 1 20 ? 20.342 29.642 3.828 1.00 11.78 15 ARG B O 1
ATOM 567 N N . SER B 1 21 ? 21.305 28.391 2.228 1.00 13.99 16 SER B N 1
ATOM 568 C CA . SER B 1 21 ? 22.055 27.585 3.184 1.00 14.60 16 SER B CA 1
ATOM 569 C C . SER B 1 21 ? 23.076 28.447 3.923 1.00 15.45 16 SER B C 1
ATOM 570 O O . SER B 1 21 ? 23.316 28.251 5.114 1.00 12.69 16 SER B O 1
ATOM 573 N N . LEU B 1 22 ? 23.667 29.404 3.214 1.00 12.79 17 LEU B N 1
ATOM 574 C CA . LEU B 1 22 ? 24.662 30.301 3.798 1.00 18.01 17 LEU B CA 1
ATOM 575 C C . LEU B 1 22 ? 24.041 31.227 4.838 1.00 13.85 17 LEU B C 1
ATOM 576 O O . LEU B 1 22 ? 24.618 31.455 5.901 1.00 11.38 17 LEU B O 1
ATOM 581 N N . GLY B 1 23 ? 22.874 31.777 4.518 1.00 10.91 18 GLY B N 1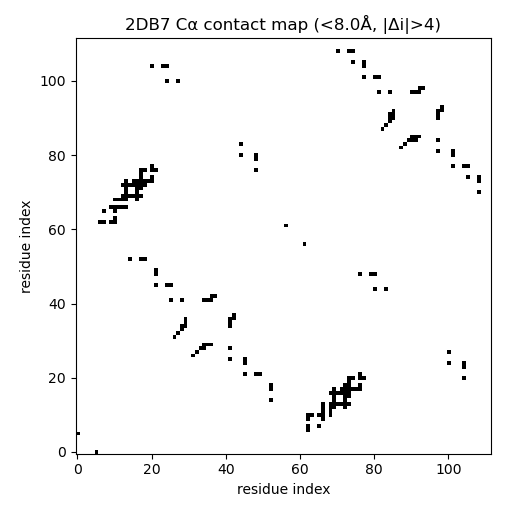
ATOM 582 C CA . GLY B 1 23 ? 22.200 32.669 5.443 1.00 8.13 18 GLY B CA 1
ATOM 583 C C . GLY B 1 23 ? 21.839 31.967 6.735 1.00 8.56 18 GLY B C 1
ATOM 584 O O . GLY B 1 23 ? 21.945 32.542 7.819 1.00 7.80 18 GLY B O 1
ATOM 585 N N . PHE B 1 24 ? 21.407 30.716 6.621 1.00 7.34 19 PHE B N 1
ATOM 586 C CA . PHE B 1 24 ? 21.038 29.938 7.796 1.00 11.37 19 PHE B CA 1
ATOM 587 C C . PHE B 1 24 ? 22.265 29.774 8.689 1.00 12.03 19 PHE B C 1
ATOM 588 O O . PHE B 1 24 ? 22.189 29.962 9.900 1.00 10.46 19 PHE B O 1
ATOM 596 N N . ARG B 1 25 ? 23.398 29.429 8.084 1.00 10.69 20 ARG B N 1
ATOM 597 C CA . ARG B 1 25 ? 24.639 29.240 8.833 1.00 9.38 20 ARG B CA 1
ATOM 598 C C . ARG B 1 25 ? 25.197 30.539 9.408 1.00 9.63 20 ARG B C 1
ATOM 599 O O . ARG B 1 25 ? 25.934 30.516 10.391 1.00 12.11 20 ARG B O 1
ATOM 607 N N . GLU B 1 26 ? 24.860 31.671 8.796 1.00 9.29 21 GLU B N 1
ATOM 608 C CA . GLU B 1 26 ? 25.326 32.956 9.306 1.00 7.04 21 GLU B CA 1
ATOM 609 C C . GLU B 1 26 ? 24.601 33.266 10.611 1.00 7.49 21 GLU B C 1
ATOM 610 O O . GLU B 1 26 ? 25.165 33.863 11.522 1.00 9.10 21 GLU B O 1
ATOM 616 N N . CYS B 1 27 ? 23.340 32.859 10.690 1.00 8.13 22 CYS B N 1
ATOM 617 C CA . CYS B 1 27 ? 22.546 33.060 11.894 1.00 9.13 22 CYS B CA 1
ATOM 618 C C . CYS B 1 27 ? 23.087 32.131 12.969 1.00 8.27 22 CYS B C 1
ATOM 619 O O . CYS B 1 27 ? 23.230 32.521 14.126 1.00 11.59 22 CYS B O 1
ATOM 622 N N . LEU B 1 28 ? 23.408 30.903 12.569 1.00 8.78 23 LEU B N 1
ATOM 623 C CA . LEU B 1 28 ? 23.949 29.912 13.489 1.00 11.07 23 LEU B CA 1
ATOM 624 C C . LEU B 1 28 ? 25.271 30.435 14.052 1.00 7.69 23 LEU B C 1
ATOM 625 O O . LEU B 1 28 ? 25.541 30.321 15.248 1.00 9.04 23 LEU B O 1
ATOM 630 N N . ALA B 1 29 ? 26.094 31.016 13.185 1.00 7.34 24 ALA B N 1
ATOM 631 C CA . ALA B 1 29 ? 27.376 31.565 13.607 1.00 12.59 24 ALA B CA 1
ATOM 632 C C . ALA B 1 29 ? 27.178 32.712 14.595 1.00 11.99 24 ALA B C 1
ATOM 633 O O . ALA B 1 29 ? 27.903 32.822 15.586 1.00 10.81 24 ALA B O 1
ATOM 635 N N . GLU B 1 30 ? 26.194 33.567 14.325 1.00 9.98 25 GLU B N 1
ATOM 636 C CA . GLU B 1 30 ? 25.920 34.704 15.199 1.00 11.23 25 GLU B CA 1
ATOM 637 C C . GLU B 1 30 ? 25.360 34.235 16.540 1.00 11.43 25 GLU B C 1
ATOM 638 O O . GLU B 1 30 ? 25.626 34.845 17.575 1.00 11.51 25 GLU B O 1
ATOM 644 N N . VAL B 1 31 ? 24.588 33.152 16.524 1.00 9.20 26 VAL B N 1
ATOM 645 C CA . VAL B 1 31 ? 24.030 32.608 17.760 1.00 5.81 26 VAL B CA 1
ATOM 646 C C . VAL B 1 31 ? 25.174 32.146 18.664 1.00 9.22 26 VAL B C 1
ATOM 647 O O . VAL B 1 31 ? 25.200 32.449 19.854 1.00 6.69 26 VAL B O 1
ATOM 651 N N . ALA B 1 32 ? 26.123 31.415 18.088 1.00 10.39 27 ALA B N 1
ATOM 652 C CA . ALA B 1 32 ? 27.260 30.910 18.851 1.00 15.27 27 ALA B CA 1
ATOM 653 C C . ALA B 1 32 ? 28.117 32.051 19.383 1.00 13.66 27 ALA B C 1
ATOM 654 O O . ALA B 1 32 ? 28.526 32.045 20.545 1.00 14.03 27 ALA B O 1
ATOM 656 N N . ARG B 1 33 ? 28.377 33.032 18.524 1.00 11.19 28 ARG B N 1
ATOM 657 C CA . ARG B 1 33 ? 29.192 34.184 18.889 1.00 18.21 28 ARG B CA 1
ATOM 658 C C . ARG B 1 33 ? 28.495 35.023 19.955 1.00 11.98 28 ARG B C 1
ATOM 659 O O . ARG B 1 33 ? 29.122 35.467 20.918 1.00 16.45 28 ARG B O 1
ATOM 667 N N . TYR B 1 34 ? 27.196 35.243 19.776 1.00 11.25 29 TYR B N 1
ATOM 668 C CA . TYR B 1 34 ? 26.420 36.030 20.727 1.00 12.29 29 TYR B CA 1
ATOM 669 C C . TYR B 1 34 ? 26.429 35.395 22.109 1.00 14.30 29 TYR B C 1
ATOM 670 O O . TYR B 1 34 ? 26.640 36.073 23.114 1.00 11.96 29 TYR B O 1
ATOM 679 N N . LEU B 1 35 ? 26.176 34.092 22.156 1.00 9.04 30 LEU B N 1
ATOM 680 C CA . LEU B 1 35 ? 26.147 33.382 23.425 1.00 9.44 30 LEU B CA 1
ATOM 681 C C . LEU B 1 35 ? 27.492 33.463 24.130 1.00 14.31 30 LEU B C 1
ATOM 682 O O . LEU B 1 35 ? 27.556 33.687 25.337 1.00 14.47 30 LEU B O 1
ATOM 687 N N . SER B 1 36 ? 28.567 33.293 23.371 1.00 12.52 31 SER B N 1
ATOM 688 C CA . SER B 1 36 ? 29.908 33.350 23.935 1.00 14.23 31 SER B CA 1
ATOM 689 C C . SER B 1 36 ? 30.278 34.749 24.429 1.00 18.99 31 SER B C 1
ATOM 690 O O . SER B 1 36 ? 30.588 34.938 25.606 1.00 21.40 31 SER B O 1
ATOM 693 N N . ILE B 1 37 ? 30.223 35.726 23.528 1.00 15.94 32 ILE B N 1
ATOM 694 C CA . ILE B 1 37 ? 30.588 37.105 23.838 1.00 22.04 32 ILE B CA 1
ATOM 695 C C . ILE B 1 37 ? 29.612 37.896 24.706 1.00 23.98 32 ILE B C 1
ATOM 696 O O . ILE B 1 37 ? 30.000 38.444 25.736 1.00 20.66 32 ILE B O 1
ATOM 701 N N . ILE B 1 38 ? 28.351 37.967 24.293 1.00 18.55 33 ILE B N 1
ATOM 702 C CA . ILE B 1 38 ? 27.360 38.732 25.043 1.00 21.44 33 ILE B CA 1
ATOM 703 C C . ILE B 1 38 ? 26.843 38.045 26.302 1.00 21.77 33 ILE B C 1
ATOM 704 O O . ILE B 1 38 ? 26.844 38.641 27.378 1.00 25.58 33 ILE B O 1
ATOM 709 N N . GLU B 1 39 ? 26.403 36.798 26.172 1.00 13.53 34 GLU B N 1
ATOM 710 C CA . GLU B 1 39 ? 25.875 36.067 27.320 1.00 18.33 34 GLU B CA 1
ATOM 711 C C . GLU B 1 39 ? 26.958 35.475 28.217 1.00 23.33 34 GLU B C 1
ATOM 712 O O . GLU B 1 39 ? 26.690 35.119 29.365 1.00 18.73 34 GLU B O 1
ATOM 718 N N . GLY B 1 40 ? 28.174 35.368 27.691 1.00 21.46 35 GLY B N 1
ATOM 719 C CA . GLY B 1 40 ? 29.277 34.828 28.468 1.00 23.07 35 GLY B CA 1
ATOM 720 C C . GLY B 1 40 ? 29.245 33.327 28.700 1.00 24.89 35 GLY B C 1
ATOM 721 O O . GLY B 1 40 ? 29.741 32.844 29.717 1.00 23.34 35 GLY B O 1
ATOM 722 N N . LEU B 1 41 ? 28.671 32.583 27.760 1.00 20.07 36 LEU B N 1
ATOM 723 C CA . LEU B 1 41 ? 28.585 31.129 27.878 1.00 17.94 36 LEU B CA 1
ATOM 724 C C . LEU B 1 41 ? 29.729 30.461 27.113 1.00 22.71 36 LEU B C 1
ATOM 725 O O . LEU B 1 41 ? 29.787 30.537 25.887 1.00 16.70 36 LEU B O 1
ATOM 730 N N . ASP B 1 42 ? 30.634 29.799 27.831 1.00 18.45 37 ASP B N 1
ATOM 731 C CA . ASP B 1 42 ? 31.763 29.143 27.180 1.00 21.78 37 ASP B CA 1
ATOM 732 C C . ASP B 1 42 ? 31.324 28.000 26.269 1.00 21.11 37 ASP B C 1
ATOM 733 O O . ASP B 1 42 ? 30.161 27.597 26.272 1.00 16.57 37 ASP B O 1
ATOM 738 N N . ALA B 1 43 ? 32.271 27.482 25.492 1.00 18.43 38 ALA B N 1
ATOM 739 C CA . ALA B 1 43 ? 32.008 26.410 24.535 1.00 23.70 38 ALA B CA 1
ATOM 740 C C . ALA B 1 43 ? 31.385 25.141 25.115 1.00 26.62 38 ALA B C 1
ATOM 741 O O . ALA B 1 43 ? 30.751 24.372 24.389 1.00 24.26 38 ALA B O 1
ATOM 743 N N . SER B 1 44 ? 31.558 24.917 26.412 1.00 16.48 39 SER B N 1
ATOM 744 C CA . SER B 1 44 ? 31.005 23.721 27.035 1.00 26.30 39 SER B CA 1
ATOM 745 C C . SER B 1 44 ? 29.753 23.980 27.869 1.00 27.78 39 SER B C 1
ATOM 746 O O . SER B 1 44 ? 29.332 23.119 28.643 1.00 27.25 39 SER B O 1
ATOM 749 N N . ASP B 1 45 ? 29.154 25.158 27.717 1.00 17.24 40 ASP B N 1
ATOM 750 C CA . ASP B 1 45 ? 27.943 25.478 28.468 1.00 18.87 40 ASP B CA 1
ATOM 751 C C . ASP B 1 45 ? 26.788 24.636 27.931 1.00 20.23 40 ASP B C 1
ATOM 752 O O . ASP B 1 45 ? 26.574 24.569 26.723 1.00 15.68 40 ASP B O 1
ATOM 757 N N . PRO B 1 46 ? 26.026 23.986 28.827 1.00 23.31 41 PRO B N 1
ATOM 758 C CA . PRO B 1 46 ? 24.890 23.142 28.444 1.00 17.63 41 PRO B CA 1
ATOM 759 C C . PRO B 1 46 ? 23.928 23.760 27.429 1.00 10.37 41 PRO B C 1
ATOM 760 O O . PRO B 1 46 ? 23.674 23.177 26.376 1.00 13.36 41 PRO B O 1
ATOM 764 N N . LEU B 1 47 ? 23.391 24.934 27.743 1.00 14.49 42 LEU B N 1
ATOM 765 C CA . LEU B 1 47 ? 22.454 25.588 26.837 1.00 16.01 42 LEU B CA 1
ATOM 766 C C . LEU B 1 47 ? 23.079 25.892 25.481 1.00 13.96 42 LEU B C 1
ATOM 767 O O . LEU B 1 47 ? 22.510 25.554 24.443 1.00 11.98 42 LEU B O 1
ATOM 772 N N . ARG B 1 48 ? 24.250 26.525 25.489 1.00 14.68 43 ARG B N 1
ATOM 773 C CA . ARG B 1 48 ? 24.931 26.859 24.241 1.00 14.76 43 ARG B CA 1
ATOM 774 C C . ARG B 1 48 ? 25.211 25.613 23.415 1.00 14.41 43 ARG B C 1
ATOM 775 O O . ARG B 1 48 ? 25.033 25.611 22.198 1.00 8.68 43 ARG B O 1
ATOM 783 N N . VAL B 1 49 ? 25.656 24.552 24.077 1.00 12.66 44 VAL B N 1
ATOM 784 C CA . VAL B 1 49 ? 25.951 23.306 23.382 1.00 8.05 44 VAL B CA 1
ATOM 785 C C . VAL B 1 49 ? 24.706 22.713 22.736 1.00 13.68 44 VAL B C 1
ATOM 786 O O . VAL B 1 49 ? 24.741 22.293 21.583 1.00 12.11 44 VAL B O 1
ATOM 790 N N . ARG B 1 50 ? 23.603 22.680 23.474 1.00 8.73 45 ARG B N 1
ATOM 791 C CA . ARG B 1 50 ? 22.373 22.120 22.937 1.00 8.12 45 ARG B CA 1
ATOM 792 C C . ARG B 1 50 ? 21.817 22.941 21.775 1.00 9.19 45 ARG B C 1
ATOM 793 O O . ARG B 1 50 ? 21.447 22.385 20.743 1.00 8.50 45 ARG B O 1
ATOM 801 N N . LEU B 1 51 ? 21.769 24.260 21.932 1.00 9.81 46 LEU B N 1
ATOM 802 C CA . LEU B 1 51 ? 21.236 25.114 20.875 1.00 10.03 46 LEU B CA 1
ATOM 803 C C . LEU B 1 51 ? 22.093 25.110 19.617 1.00 12.51 46 LEU B C 1
ATOM 804 O O . LEU B 1 51 ? 21.579 24.939 18.516 1.00 9.35 46 LEU B O 1
ATOM 809 N N . VAL B 1 52 ? 23.397 25.304 19.771 1.00 8.70 47 VAL B N 1
ATOM 810 C CA . VAL B 1 52 ? 24.277 25.321 18.613 1.00 12.91 47 VAL B CA 1
ATOM 811 C C . VAL B 1 52 ? 24.271 23.965 17.908 1.00 11.75 47 VAL B C 1
ATOM 812 O O . VAL B 1 52 ? 24.193 23.903 16.681 1.00 13.62 47 VAL B O 1
ATOM 816 N N . SER B 1 53 ? 24.331 22.882 18.678 1.00 11.41 48 SER B N 1
ATOM 817 C CA . SER B 1 53 ? 24.324 21.546 18.092 1.00 13.99 48 SER B CA 1
ATOM 818 C C . SER B 1 53 ? 22.995 21.253 17.391 1.00 13.08 48 SER B C 1
ATOM 819 O O . SER B 1 53 ? 22.972 20.598 16.350 1.00 16.15 48 SER B O 1
ATOM 822 N N . HIS B 1 54 ? 21.892 21.739 17.957 1.00 9.32 49 HIS B N 1
ATOM 823 C CA . HIS B 1 54 ? 20.571 21.533 17.358 1.00 7.10 49 HIS B CA 1
ATOM 824 C C . HIS B 1 54 ? 20.489 22.218 15.998 1.00 9.73 49 HIS B C 1
ATOM 825 O O . HIS B 1 54 ? 20.022 21.634 15.018 1.00 13.31 49 HIS B O 1
ATOM 832 N N . LEU B 1 55 ? 20.935 23.469 15.951 1.00 7.79 50 LEU B N 1
ATOM 833 C CA . LEU B 1 55 ? 20.903 24.245 14.719 1.00 8.85 50 LEU B CA 1
ATOM 834 C C . LEU B 1 55 ? 21.839 23.668 13.670 1.00 10.71 50 LEU B C 1
ATOM 835 O O . LEU B 1 55 ? 21.509 23.632 12.482 1.00 11.33 50 LEU B O 1
ATOM 840 N N . ASN B 1 56 ? 23.005 23.213 14.111 1.00 12.30 51 ASN B N 1
ATOM 841 C CA . ASN B 1 56 ? 23.976 22.647 13.189 1.00 17.88 51 ASN B CA 1
ATOM 842 C C . ASN B 1 56 ? 23.419 21.374 12.566 1.00 19.77 51 ASN B C 1
ATOM 843 O O . ASN B 1 56 ? 23.638 21.104 11.389 1.00 20.83 51 ASN B O 1
ATOM 848 N N . ASN B 1 57 ? 22.692 20.596 13.361 1.00 18.48 52 ASN B N 1
ATOM 849 C CA . ASN B 1 57 ? 22.093 19.359 12.875 1.00 22.52 52 ASN B CA 1
ATOM 850 C C . ASN B 1 57 ? 20.904 19.675 11.970 1.00 26.60 52 ASN B C 1
ATOM 851 O O . ASN B 1 57 ? 20.664 18.988 10.977 1.00 24.75 52 ASN B O 1
ATOM 856 N N . TYR B 1 58 ? 20.163 20.720 12.322 1.00 19.46 53 TYR B N 1
ATOM 857 C CA . TYR B 1 58 ? 19.008 21.144 11.541 1.00 21.99 53 TYR B CA 1
ATOM 858 C C . TYR B 1 58 ? 19.481 21.513 10.140 1.00 23.40 53 TYR B C 1
ATOM 859 O O . TYR B 1 58 ? 18.860 21.146 9.143 1.00 26.50 53 TYR B O 1
ATOM 868 N N . ALA B 1 59 ? 20.591 22.244 10.080 1.00 26.18 54 ALA B N 1
ATOM 869 C CA . ALA B 1 59 ? 21.167 22.689 8.817 1.00 32.52 54 ALA B CA 1
ATOM 870 C C . ALA B 1 59 ? 21.602 21.520 7.940 1.00 38.85 54 ALA B C 1
ATOM 871 O O . ALA B 1 59 ? 21.261 21.462 6.758 1.00 40.32 54 ALA B O 1
ATOM 873 N N . SER B 1 60 ? 22.358 20.594 8.521 1.00 39.97 55 SER B N 1
ATOM 874 C CA . SER B 1 60 ? 22.841 19.431 7.786 1.00 41.17 55 SER B CA 1
ATOM 875 C C . SER B 1 60 ? 21.677 18.569 7.318 1.00 45.05 55 SER B C 1
ATOM 876 O O . SER B 1 60 ? 21.734 17.961 6.249 1.00 47.25 55 SER B O 1
ATOM 879 N N . GLN B 1 61 ? 20.624 18.519 8.127 1.00 43.81 56 GLN B N 1
ATOM 880 C CA . GLN B 1 61 ? 19.443 17.731 7.803 1.00 49.15 56 GLN B CA 1
ATOM 881 C C . GLN B 1 61 ? 18.858 18.206 6.478 1.00 55.25 56 GLN B C 1
ATOM 882 O O . GLN B 1 61 ? 18.432 17.400 5.649 1.00 58.69 56 GLN B O 1
ATOM 888 N N . ARG B 1 62 ? 18.840 19.520 6.287 1.00 59.61 57 ARG B N 1
ATOM 889 C CA . ARG B 1 62 ? 18.321 20.105 5.059 1.00 63.55 57 ARG B CA 1
ATOM 890 C C . ARG B 1 62 ? 19.213 19.722 3.882 1.00 64.85 57 ARG B C 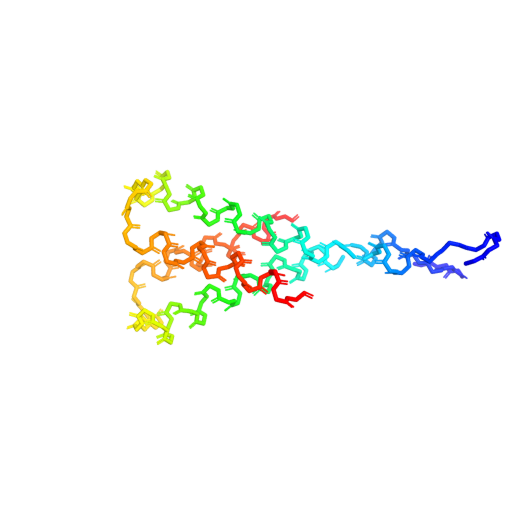1
ATOM 891 O O . ARG B 1 62 ? 18.702 19.081 2.941 1.00 68.21 57 ARG B O 1
#

InterPro domains:
  IPR003650 Orange domain [PF07527] (123-162)
  IPR003650 Orange domain [PS51054] (126-158)
  IPR003650 Orange domain [SM00511] (120-167)
  IPR011598 Myc-type, basic helix-loop-helix (bHLH) domain [PF00010] (50-105)
  IPR011598 Myc-type, basic helix-loop-helix (bHLH) domain [PS50888] (49-104)
  IPR011598 Myc-type, basic helix-loop-helix (bHLH) domain [SM00353] (55-110)
  IPR036638 Helix-loop-helix DNA-binding domain superfamily [G3DSA:4.10.280.10] (43-107)
  IPR036638 Helix-loop-helix DNA-binding domain superfamily [SSF47459] (50-105)
  IPR050370 Hairy and Enhancer of Split/HEY-related [PTHR10985] (45-297)

CATH classification: 6.10.250.980

GO terms:
  GO:1990837 sequence-specific double-stranded DNA binding (F, IDA)
  GO:0007219 Notch signaling pathway (P, IDA)
  GO:0005634 nucleus (C, EXP)
  GO:0005654 nucleoplasm (C, TAS)
  GO:0005515 protein binding (F, IPI)
  GO:0000987 cis-regulatory region sequence-specific DNA binding (F, IDA)
  GO:0001227 DNA-binding transcription repressor activity, RNA polymerase II-specific (F, IDA)
  GO:0045746 negative regulation of Notch signaling pathway (P, IDA)
  GO:0051151 negative regulation of smooth muscle cell differentiation (P, IDA)
  GO:0000122 negative regulation of transcription by RNA polymerase II (P, IDA)
  GO:0000122 negative regulation of transcription by RNA polymerase II (P, IMP)
  GO:0061629 RNA polymerase II-specific DNA-binding transcription factor binding (F, IPI)
  GO:0001525 angiogenesis (P, IEP)
  GO:0000981 DNA-binding transcription factor activity, RNA polymerase II-specific (F, IDA)
  GO:0003700 DNA-binding transcription factor activity (F, IDA)
  GO:0045892 negative regulation of DNA-templated transcription (P, IDA)

Solvent-accessible surface area: 7110 Å² total

Nearest PDB structures (foldseek):
  2db7-assembly1_B  TM=9.345E-01  e=1.507E-07  Homo sapiens
  7p7t-assembly1_0  TM=4.544E-01  e=9.517E+00  Enterococcus faecalis
  2db7-assembly1_B  TM=1.018E+00  e=1.084E-07  Homo sapiens

Foldseek 3Di:
DPPDDPVVVVCVVVLVVLVVVLVVLLVCCCPVVVADPPRPVSVVVSVVSVVVSVVD/DDDDDDVPVVCCVVLVVLVVVLVVLLVCCCPVVVADPPRPVSVVVSVVSVVVSVVD